Protein AF-A0A150RVW4-F1 (afdb_monomer)

Sequence (135 aa):
MSAQVGFGPTTTHREIGETVVRWFTHTRMAEVCGLFAGPTVPSKLRKVLPKGPQGAASVAASAALQGVARAFLDLQQARHDADYDPSKRFTRQGVLTHVGQAEQAFKDWDVAISDPFRPVFLLLMLTGDGVIKDR

Structure (mmCIF, N/CA/C/O backbone):
data_AF-A0A150RVW4-F1
#
_entry.id   AF-A0A150RVW4-F1
#
loop_
_atom_site.group_PDB
_atom_site.id
_atom_site.type_symbol
_atom_site.label_atom_id
_atom_site.label_alt_id
_atom_site.label_comp_id
_atom_site.label_asym_id
_atom_site.label_entity_id
_atom_site.label_seq_id
_atom_site.pdbx_PDB_ins_code
_atom_site.Cartn_x
_atom_site.Cartn_y
_atom_site.Cartn_z
_atom_site.occupancy
_atom_site.B_iso_or_equiv
_atom_site.auth_seq_id
_atom_site.auth_comp_id
_atom_site.auth_asym_id
_atom_site.auth_atom_id
_atom_site.pdbx_PDB_model_num
ATOM 1 N N . MET A 1 1 ? -20.431 -47.061 -7.709 1.00 38.62 1 MET A N 1
ATOM 2 C CA . MET A 1 1 ? -19.113 -46.545 -7.281 1.00 38.62 1 MET A CA 1
ATOM 3 C C . MET A 1 1 ? -18.929 -45.181 -7.926 1.00 38.62 1 MET A C 1
ATOM 5 O O . MET A 1 1 ? -18.625 -45.131 -9.108 1.00 38.62 1 MET A O 1
ATOM 9 N N . SER A 1 2 ? -19.209 -44.096 -7.202 1.00 37.44 2 SER A N 1
ATOM 10 C CA . SER A 1 2 ? -19.046 -42.725 -7.710 1.00 37.44 2 SER A CA 1
ATOM 11 C C . SER A 1 2 ? -17.820 -42.099 -7.059 1.00 37.44 2 SER A C 1
ATOM 13 O O . SER A 1 2 ? -17.773 -41.977 -5.838 1.00 37.44 2 SER A O 1
ATOM 15 N N . ALA A 1 3 ? -16.827 -41.737 -7.868 1.00 41.91 3 ALA A N 1
ATOM 16 C CA . ALA A 1 3 ? -15.655 -40.997 -7.424 1.00 41.91 3 ALA A CA 1
ATOM 17 C C . ALA A 1 3 ? -16.024 -39.514 -7.270 1.00 41.91 3 ALA A C 1
ATOM 19 O O . ALA A 1 3 ? -16.423 -38.864 -8.236 1.00 41.91 3 ALA A O 1
ATOM 20 N N . GLN A 1 4 ? -15.903 -38.982 -6.054 1.00 43.72 4 GLN A N 1
ATOM 21 C CA . GLN A 1 4 ? -15.912 -37.542 -5.812 1.00 43.72 4 GLN A CA 1
ATOM 22 C C . GLN A 1 4 ? -14.610 -36.952 -6.365 1.00 43.72 4 GLN A C 1
ATOM 24 O O . GLN A 1 4 ? -13.530 -37.188 -5.829 1.00 43.72 4 GLN A O 1
ATOM 29 N N . VAL A 1 5 ? -14.713 -36.187 -7.450 1.00 50.75 5 VAL A N 1
ATOM 30 C CA . VAL A 1 5 ? -13.615 -35.364 -7.963 1.00 50.75 5 VAL A CA 1
ATOM 31 C C . VAL A 1 5 ? -13.518 -34.131 -7.064 1.00 50.75 5 VAL A C 1
ATOM 33 O O . VAL A 1 5 ? -14.307 -33.196 -7.185 1.00 50.75 5 VAL A O 1
ATOM 36 N N . GLY A 1 6 ? -12.595 -34.159 -6.103 1.00 47.34 6 GLY A N 1
ATOM 37 C CA . GLY A 1 6 ? -12.310 -33.028 -5.224 1.00 47.34 6 GLY A CA 1
ATOM 38 C C . GLY A 1 6 ? -11.578 -31.927 -5.985 1.00 47.34 6 GLY A C 1
ATOM 39 O O . GLY A 1 6 ? -10.362 -31.986 -6.142 1.00 47.34 6 GLY A O 1
ATOM 40 N N . PHE A 1 7 ? -12.315 -30.929 -6.472 1.00 51.28 7 PHE A N 1
ATOM 41 C CA . PHE A 1 7 ? -11.742 -29.712 -7.041 1.00 51.28 7 PHE A CA 1
ATOM 42 C C . PHE A 1 7 ? -11.439 -28.736 -5.895 1.00 51.28 7 PHE A C 1
ATOM 44 O O . PHE A 1 7 ? -12.309 -28.008 -5.423 1.00 51.28 7 PHE A O 1
ATOM 51 N N . GLY A 1 8 ? -10.208 -28.781 -5.397 1.00 57.28 8 GLY A N 1
ATOM 52 C CA . GLY A 1 8 ? -9.692 -27.888 -4.365 1.00 57.28 8 GLY A CA 1
ATOM 53 C C . GLY A 1 8 ? -8.185 -28.092 -4.202 1.00 57.28 8 GLY A C 1
ATOM 54 O O . GLY A 1 8 ? -7.695 -29.182 -4.510 1.00 57.28 8 GLY A O 1
ATOM 55 N N . PRO A 1 9 ? -7.425 -27.069 -3.769 1.00 57.19 9 PRO A N 1
ATOM 56 C CA . PRO A 1 9 ? -6.007 -27.247 -3.484 1.00 57.19 9 PRO A CA 1
ATOM 57 C C . PRO A 1 9 ? -5.846 -28.399 -2.489 1.00 57.19 9 PRO A C 1
ATOM 59 O O . PRO A 1 9 ? -6.543 -28.446 -1.474 1.00 57.19 9 PRO A O 1
ATOM 62 N N . THR A 1 10 ? -4.964 -29.353 -2.798 1.00 66.00 10 THR A N 1
ATOM 63 C CA . THR A 1 10 ? -4.708 -30.484 -1.898 1.00 66.00 10 THR A CA 1
ATOM 64 C C . THR A 1 10 ? -4.229 -29.957 -0.545 1.00 66.00 10 THR A C 1
ATOM 66 O O . THR A 1 10 ? -3.676 -28.857 -0.456 1.00 66.00 10 THR A O 1
ATOM 69 N N . THR A 1 11 ? -4.434 -30.726 0.526 1.00 68.88 11 THR A N 1
ATOM 70 C CA . THR A 1 11 ? -4.079 -30.336 1.903 1.00 68.88 11 THR A CA 1
ATOM 71 C C . THR A 1 11 ? -2.665 -29.748 2.000 1.00 68.88 11 THR A C 1
ATOM 73 O O . THR A 1 11 ? -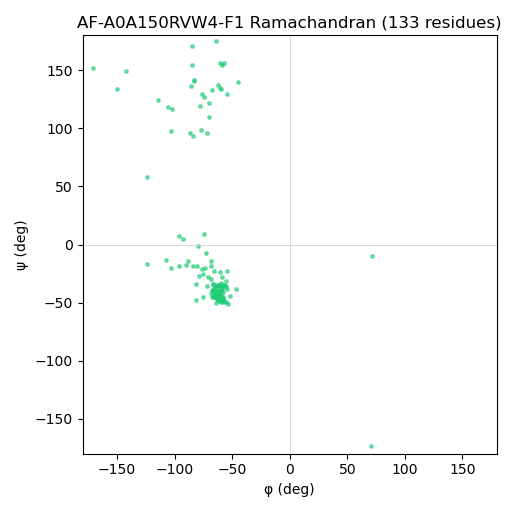2.467 -28.722 2.642 1.00 68.88 11 THR A O 1
ATOM 76 N N . THR A 1 12 ? -1.720 -30.305 1.239 1.00 67.00 12 THR A N 1
ATOM 77 C CA . THR A 1 12 ? -0.333 -29.838 1.119 1.00 67.00 12 THR A CA 1
ATOM 78 C C . THR A 1 12 ? -0.202 -28.411 0.564 1.00 67.00 12 THR A C 1
ATOM 80 O O . THR A 1 12 ? 0.584 -27.625 1.082 1.00 67.00 12 THR A O 1
ATOM 83 N N . HIS A 1 13 ? -0.978 -28.022 -0.456 1.00 66.31 13 HIS A N 1
ATOM 84 C CA . HIS A 1 13 ? -0.960 -26.646 -0.979 1.00 66.31 13 HIS A CA 1
ATOM 85 C C . HIS A 1 13 ? -1.497 -25.641 0.047 1.00 66.31 13 HIS A C 1
ATOM 87 O O . HIS A 1 13 ? -1.005 -24.513 0.119 1.00 66.31 13 HIS A O 1
ATOM 93 N N . ARG A 1 14 ? -2.483 -26.049 0.856 1.00 67.50 14 ARG A N 1
ATOM 94 C CA . ARG A 1 14 ? -3.026 -25.219 1.937 1.00 67.50 14 ARG A CA 1
ATOM 95 C C . ARG A 1 14 ? -1.998 -25.008 3.048 1.00 67.50 14 ARG A C 1
ATOM 97 O O . ARG A 1 14 ? -1.788 -23.875 3.461 1.00 67.50 14 ARG A O 1
ATOM 104 N N . GLU A 1 15 ? -1.314 -26.069 3.467 1.00 69.94 15 GLU A N 1
ATOM 105 C CA . GLU A 1 15 ? -0.264 -26.020 4.496 1.00 69.94 15 GLU A CA 1
ATOM 106 C C . GLU A 1 15 ? 0.939 -25.167 4.066 1.00 69.94 15 GLU A C 1
ATOM 108 O O . GLU A 1 15 ? 1.449 -24.357 4.847 1.00 69.94 15 GLU A O 1
ATOM 113 N N . ILE A 1 16 ? 1.361 -25.288 2.802 1.00 71.25 16 ILE A N 1
ATOM 114 C CA . ILE A 1 16 ? 2.389 -24.415 2.220 1.00 71.25 16 ILE A CA 1
ATOM 115 C C . ILE A 1 16 ? 1.909 -22.961 2.234 1.00 71.25 16 ILE A C 1
ATOM 117 O O . ILE A 1 16 ? 2.653 -22.088 2.674 1.00 71.25 16 ILE A O 1
ATOM 121 N N . GLY A 1 17 ? 0.670 -22.691 1.812 1.00 63.66 17 GLY A N 1
ATOM 122 C CA . GLY A 1 17 ? 0.095 -21.344 1.836 1.00 63.66 17 GLY A CA 1
ATOM 123 C C . GLY A 1 17 ? 0.072 -20.736 3.241 1.00 63.66 17 GLY A C 1
ATOM 124 O O . GLY A 1 17 ? 0.552 -19.623 3.439 1.00 63.66 17 GLY A O 1
ATOM 125 N N . GLU A 1 18 ? -0.404 -21.485 4.235 1.00 72.19 18 GLU A N 1
ATOM 126 C CA . GLU A 1 18 ? -0.448 -21.050 5.638 1.00 72.19 18 GLU A CA 1
ATOM 127 C C . GLU A 1 18 ? 0.950 -20.771 6.212 1.00 72.19 18 GLU A C 1
ATOM 129 O O . GLU A 1 18 ? 1.126 -19.836 6.996 1.00 72.19 18 GLU A O 1
ATOM 134 N N . THR A 1 19 ? 1.958 -21.542 5.796 1.00 71.81 19 THR A N 1
ATOM 135 C CA . THR A 1 19 ? 3.351 -21.360 6.232 1.00 71.81 19 THR A CA 1
ATOM 136 C C . THR A 1 19 ? 4.005 -20.159 5.549 1.00 71.81 19 THR A C 1
ATOM 138 O O . THR A 1 19 ? 4.631 -19.336 6.215 1.00 71.81 19 THR A O 1
ATOM 141 N N . VAL A 1 20 ? 3.823 -20.016 4.234 1.00 72.25 20 VAL A N 1
ATOM 142 C CA . VAL A 1 20 ? 4.392 -18.925 3.431 1.00 72.25 20 VAL A CA 1
ATOM 143 C C . VAL A 1 20 ? 3.793 -17.574 3.821 1.00 72.25 20 VAL A C 1
ATOM 145 O O . VAL A 1 20 ? 4.526 -16.593 3.898 1.00 72.25 20 VAL A O 1
ATOM 148 N N . VAL A 1 21 ? 2.498 -17.502 4.153 1.00 69.81 21 VAL A N 1
ATOM 149 C CA . VAL A 1 21 ? 1.863 -16.256 4.629 1.00 69.81 21 VAL A CA 1
ATOM 150 C C . VAL A 1 21 ? 2.559 -15.709 5.878 1.00 69.81 21 VAL A C 1
ATOM 152 O O . VAL A 1 21 ? 2.715 -14.499 6.004 1.00 69.81 21 VAL A O 1
ATOM 155 N N . ARG A 1 22 ? 3.062 -16.575 6.768 1.00 71.19 22 ARG A N 1
ATOM 156 C CA . ARG A 1 22 ? 3.802 -16.142 7.968 1.00 71.19 22 ARG A CA 1
ATOM 157 C C . ARG A 1 22 ? 5.162 -15.520 7.655 1.00 71.19 22 ARG A C 1
ATOM 159 O O . ARG A 1 22 ? 5.716 -14.837 8.511 1.00 71.19 22 ARG A O 1
ATOM 166 N N . TRP A 1 23 ? 5.713 -15.751 6.464 1.00 75.94 23 TRP A N 1
ATOM 167 C CA . TRP A 1 23 ? 6.962 -15.114 6.034 1.00 75.94 23 TRP A CA 1
ATOM 168 C C . TRP A 1 23 ? 6.752 -13.652 5.628 1.00 75.94 23 TRP A C 1
ATOM 170 O O . TRP A 1 23 ? 7.697 -12.863 5.675 1.00 75.94 23 TRP A O 1
ATOM 180 N N . PHE A 1 24 ? 5.517 -13.270 5.296 1.00 79.94 24 PHE A N 1
ATOM 181 C CA . PHE A 1 24 ? 5.137 -11.888 5.035 1.00 79.94 24 PHE A CA 1
ATOM 182 C C . PHE A 1 24 ? 4.753 -11.201 6.346 1.00 79.94 24 PHE A C 1
ATOM 184 O O . PHE A 1 24 ? 3.622 -11.296 6.819 1.00 79.94 24 PHE A O 1
ATOM 191 N N . THR A 1 25 ? 5.704 -10.490 6.952 1.00 85.25 25 THR A N 1
ATOM 192 C CA . THR A 1 25 ? 5.411 -9.661 8.126 1.00 85.25 25 THR A CA 1
ATOM 193 C C . THR A 1 25 ? 4.925 -8.282 7.689 1.00 85.25 25 THR A C 1
ATOM 195 O O . THR A 1 25 ? 5.505 -7.658 6.799 1.00 85.25 25 THR A O 1
ATOM 198 N N . HIS A 1 26 ? 3.877 -7.765 8.334 1.00 84.50 26 HIS A N 1
ATOM 199 C CA . HIS A 1 26 ? 3.313 -6.456 7.988 1.00 84.50 26 HIS A CA 1
ATOM 200 C C . HIS A 1 26 ? 4.334 -5.314 8.106 1.00 84.50 26 HIS A C 1
ATOM 202 O O . HIS A 1 26 ? 4.329 -4.410 7.276 1.00 84.50 26 HIS A O 1
ATOM 208 N N . THR A 1 27 ? 5.247 -5.381 9.084 1.00 87.19 27 THR A N 1
ATOM 209 C CA . THR A 1 27 ? 6.353 -4.421 9.237 1.00 87.19 27 THR A CA 1
ATOM 210 C C . THR A 1 27 ? 7.246 -4.398 8.000 1.00 87.19 27 THR A C 1
ATOM 212 O O . THR A 1 27 ? 7.474 -3.334 7.434 1.00 87.19 27 THR A O 1
ATOM 215 N N . ARG A 1 28 ? 7.681 -5.571 7.520 1.00 87.56 28 ARG A N 1
ATOM 216 C CA . ARG A 1 28 ? 8.496 -5.677 6.303 1.00 87.56 28 ARG A CA 1
ATOM 217 C C . ARG A 1 28 ? 7.739 -5.172 5.085 1.00 87.56 28 ARG A C 1
ATOM 219 O O . ARG A 1 28 ? 8.294 -4.441 4.272 1.00 87.56 28 ARG A O 1
ATOM 226 N N . MET A 1 29 ? 6.474 -5.561 4.953 1.00 90.50 29 MET A N 1
ATOM 227 C CA . MET A 1 29 ? 5.658 -5.114 3.831 1.00 90.50 29 MET A CA 1
ATOM 228 C C . MET A 1 29 ? 5.507 -3.589 3.818 1.00 90.50 29 MET A C 1
ATOM 230 O O . MET A 1 29 ? 5.618 -2.978 2.759 1.00 90.50 29 MET A O 1
ATOM 234 N N . ALA A 1 30 ? 5.335 -2.962 4.986 1.00 91.69 30 ALA A N 1
ATOM 235 C CA . ALA A 1 30 ? 5.264 -1.511 5.110 1.00 91.69 30 ALA A CA 1
ATOM 236 C C . ALA A 1 30 ? 6.591 -0.839 4.720 1.00 91.69 30 ALA A C 1
ATOM 238 O O . ALA A 1 30 ? 6.585 0.106 3.935 1.00 91.69 30 ALA A O 1
ATOM 239 N N . GLU A 1 31 ? 7.730 -1.353 5.191 1.00 90.75 31 GLU A N 1
ATOM 240 C CA . GLU A 1 31 ? 9.055 -0.850 4.803 1.00 90.75 31 GLU A CA 1
ATOM 241 C C . GLU A 1 31 ? 9.248 -0.882 3.283 1.00 90.75 31 GLU A C 1
ATOM 243 O O . GLU A 1 31 ? 9.609 0.131 2.682 1.00 90.75 31 GLU A O 1
ATOM 248 N N . VAL A 1 32 ? 8.953 -2.023 2.648 1.00 91.88 32 VAL A N 1
ATOM 249 C CA . VAL A 1 32 ? 9.057 -2.176 1.192 1.00 91.88 32 VAL A CA 1
ATOM 250 C C . VAL A 1 32 ? 8.101 -1.220 0.491 1.00 91.88 32 VAL A C 1
ATOM 252 O O . VAL A 1 32 ? 8.542 -0.479 -0.380 1.00 91.88 32 VAL A O 1
ATOM 255 N N . CYS A 1 33 ? 6.828 -1.153 0.888 1.00 94.31 33 CYS A N 1
ATOM 256 C CA . CYS A 1 33 ? 5.881 -0.186 0.330 1.00 94.31 33 CYS 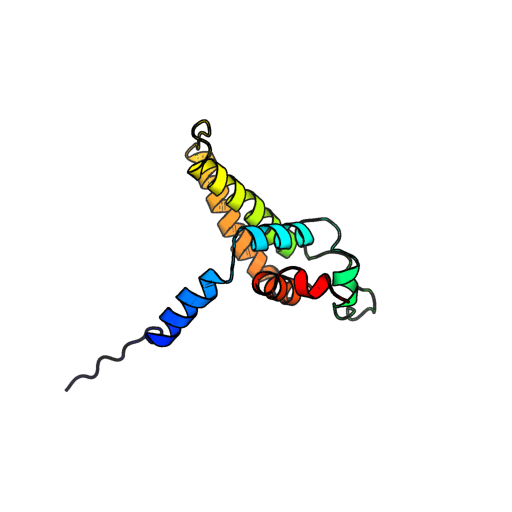A CA 1
ATOM 257 C C . CYS A 1 33 ? 6.395 1.259 0.439 1.00 94.31 33 CYS A C 1
ATOM 259 O O . CYS A 1 33 ? 6.283 2.015 -0.524 1.00 94.31 33 CYS A O 1
ATOM 261 N N . GLY A 1 34 ? 7.054 1.628 1.540 1.00 92.69 34 GLY A N 1
ATOM 262 C CA . GLY A 1 34 ? 7.701 2.933 1.699 1.00 92.69 34 GLY A CA 1
ATOM 263 C C . GLY A 1 34 ? 8.745 3.248 0.619 1.00 92.69 34 GLY A C 1
ATOM 264 O O . GLY A 1 34 ? 8.839 4.390 0.171 1.00 92.69 34 GLY A O 1
ATOM 265 N N . LEU A 1 35 ? 9.481 2.244 0.127 1.00 91.06 35 LEU A N 1
ATOM 266 C CA . LEU A 1 35 ? 10.479 2.417 -0.942 1.00 91.06 35 LEU A CA 1
ATOM 267 C C . LEU A 1 35 ? 9.854 2.688 -2.319 1.00 91.06 35 LEU A C 1
ATOM 269 O O . LEU A 1 35 ? 10.499 3.308 -3.167 1.00 91.06 35 LEU A O 1
ATOM 273 N N . PHE A 1 36 ? 8.632 2.201 -2.554 1.00 93.19 36 PHE A N 1
ATOM 274 C CA . PHE A 1 36 ? 7.955 2.268 -3.855 1.00 93.19 36 PHE A CA 1
ATOM 275 C C . PHE A 1 36 ? 6.800 3.271 -3.893 1.00 93.19 36 PHE A C 1
ATOM 277 O O . PHE A 1 36 ? 6.356 3.611 -4.980 1.00 93.19 36 PHE A O 1
ATOM 284 N N . ALA A 1 37 ? 6.332 3.782 -2.751 1.00 93.88 37 ALA A N 1
ATOM 285 C CA . ALA A 1 37 ? 5.270 4.788 -2.677 1.00 93.88 37 ALA A CA 1
ATOM 286 C C . ALA A 1 37 ? 5.729 6.198 -3.099 1.00 93.88 37 ALA A C 1
ATOM 288 O O . ALA A 1 37 ? 4.896 7.059 -3.401 1.00 93.88 37 ALA A O 1
ATOM 289 N N . GLY A 1 38 ? 7.040 6.456 -3.080 1.00 87.75 38 GLY A N 1
ATOM 290 C CA . GLY A 1 38 ? 7.633 7.765 -3.348 1.00 87.75 38 GLY A CA 1
ATOM 291 C C . GLY A 1 38 ? 7.856 8.084 -4.836 1.00 87.75 38 GLY A C 1
ATOM 292 O O . GLY A 1 38 ? 7.754 7.211 -5.696 1.00 87.75 38 GLY A O 1
ATOM 293 N N . PRO A 1 39 ? 8.226 9.341 -5.153 1.00 86.50 39 PRO A N 1
ATOM 294 C CA . PRO A 1 39 ? 8.472 9.800 -6.524 1.00 86.50 39 PRO A CA 1
ATOM 295 C C . PRO A 1 39 ? 9.777 9.261 -7.126 1.00 86.50 39 PRO A C 1
ATOM 297 O O . PRO A 1 39 ? 10.080 9.509 -8.289 1.00 86.50 39 PRO A O 1
ATOM 300 N N . THR A 1 40 ? 10.613 8.585 -6.340 1.00 88.06 40 THR A N 1
ATOM 301 C CA . THR A 1 40 ? 11.880 8.015 -6.798 1.00 88.06 40 THR A CA 1
ATOM 302 C C . THR A 1 40 ? 12.190 6.775 -5.981 1.00 88.06 40 THR A C 1
ATOM 304 O O . THR A 1 40 ? 12.117 6.801 -4.755 1.00 88.06 40 THR A O 1
ATOM 307 N N . VAL A 1 41 ? 12.580 5.702 -6.663 1.00 85.94 41 VAL A N 1
ATOM 308 C CA . VAL A 1 41 ? 13.017 4.464 -6.017 1.00 85.94 41 VAL A CA 1
ATOM 309 C C . VAL A 1 41 ? 14.503 4.598 -5.635 1.00 85.94 41 VAL A C 1
ATOM 311 O O . VAL A 1 41 ? 15.291 5.175 -6.404 1.00 85.94 41 VAL A O 1
ATOM 314 N N . PRO A 1 42 ? 14.932 4.072 -4.469 1.00 86.19 42 PRO A N 1
ATOM 315 C CA . PRO A 1 42 ? 16.322 4.124 -4.026 1.00 86.19 42 PRO A CA 1
ATOM 316 C C . PRO A 1 42 ? 17.343 3.773 -5.118 1.00 86.19 42 PRO A C 1
ATOM 318 O O . PRO A 1 42 ? 17.164 2.842 -5.904 1.00 86.19 42 PRO A O 1
ATOM 321 N N . SER A 1 43 ? 18.462 4.504 -5.153 1.00 82.19 43 SER A N 1
ATOM 322 C CA . SER A 1 43 ? 19.518 4.338 -6.168 1.00 82.19 43 SER A CA 1
ATOM 323 C C . SER A 1 43 ? 20.060 2.912 -6.256 1.00 82.19 43 SER A C 1
ATOM 325 O O . SER A 1 43 ? 20.342 2.442 -7.355 1.00 82.19 43 SER A O 1
ATOM 327 N N . LYS A 1 44 ? 20.165 2.209 -5.122 1.00 80.75 44 LYS A N 1
ATOM 328 C CA . LYS A 1 44 ? 20.593 0.807 -5.073 1.00 80.75 44 LYS A CA 1
ATOM 329 C C . LYS A 1 44 ? 19.660 -0.100 -5.877 1.00 80.75 44 LYS A C 1
ATOM 331 O O . LYS A 1 44 ? 20.146 -0.880 -6.682 1.00 80.75 44 LYS A O 1
ATOM 336 N N . LEU A 1 45 ? 18.345 0.066 -5.739 1.00 79.75 45 LEU A N 1
ATOM 337 C CA . LEU A 1 45 ? 17.346 -0.711 -6.479 1.00 79.75 45 LEU A CA 1
ATOM 338 C C . LEU A 1 45 ? 17.360 -0.408 -7.975 1.00 79.75 45 LEU A C 1
ATOM 340 O O . LEU A 1 45 ? 17.293 -1.323 -8.790 1.00 79.75 45 LEU A O 1
ATOM 344 N N . ARG A 1 46 ? 17.555 0.864 -8.342 1.00 80.12 46 ARG A N 1
ATOM 345 C CA . ARG A 1 46 ? 17.696 1.275 -9.747 1.00 80.12 46 ARG A CA 1
ATOM 346 C C . ARG A 1 46 ? 18.867 0.591 -10.461 1.00 80.12 46 ARG A C 1
ATOM 348 O O . ARG A 1 46 ? 18.800 0.412 -11.670 1.00 80.12 46 ARG A O 1
ATOM 355 N N . LYS A 1 47 ? 19.921 0.194 -9.734 1.00 79.19 47 LYS A N 1
ATOM 356 C CA . LYS A 1 47 ? 21.078 -0.526 -10.299 1.00 79.19 47 LYS A CA 1
ATOM 357 C C . LYS A 1 47 ? 20.797 -2.000 -10.601 1.00 79.19 47 LYS A C 1
ATOM 359 O O . LYS A 1 47 ? 21.486 -2.565 -11.442 1.00 79.19 47 LYS A O 1
ATOM 364 N N . VAL A 1 48 ? 19.838 -2.617 -9.910 1.00 76.56 48 VAL A N 1
ATOM 365 C CA . VAL A 1 48 ? 19.515 -4.050 -10.063 1.00 76.56 48 VAL A CA 1
ATOM 366 C C . VAL A 1 48 ? 18.479 -4.280 -11.166 1.00 76.56 48 VAL A C 1
ATOM 368 O O . VAL A 1 48 ? 18.282 -5.404 -11.617 1.00 76.56 48 VAL A O 1
ATOM 371 N N . LEU A 1 49 ? 17.812 -3.216 -11.613 1.00 74.19 49 LEU A N 1
ATOM 372 C CA . LEU A 1 49 ? 16.770 -3.308 -12.623 1.00 74.19 49 LEU A CA 1
ATOM 373 C C . LEU A 1 49 ? 17.351 -3.329 -14.035 1.00 74.19 49 LEU A C 1
ATOM 375 O O . LEU A 1 49 ? 18.283 -2.573 -14.333 1.00 74.19 49 LEU A O 1
ATOM 379 N N . PRO A 1 50 ? 16.775 -4.143 -14.934 1.00 63.16 50 PRO A N 1
ATOM 380 C CA . PRO A 1 50 ? 17.123 -4.088 -16.340 1.00 63.16 50 PRO A CA 1
ATOM 381 C C . PRO A 1 50 ? 16.817 -2.690 -16.887 1.00 63.16 50 PRO A C 1
ATOM 383 O O . PRO A 1 50 ? 15.757 -2.111 -16.634 1.00 63.16 50 PRO A O 1
ATOM 386 N N . LYS A 1 51 ? 17.772 -2.128 -17.634 1.00 67.06 51 LYS A N 1
ATOM 387 C CA . LYS A 1 51 ? 17.564 -0.872 -18.360 1.00 67.06 51 LYS A CA 1
ATOM 388 C C . LYS A 1 51 ? 16.451 -1.091 -19.382 1.00 67.06 51 LYS A C 1
ATOM 390 O O . LYS A 1 51 ? 16.423 -2.125 -20.046 1.00 67.06 51 LYS A O 1
ATOM 395 N N . GLY A 1 52 ? 15.538 -0.127 -19.496 1.00 62.69 52 GLY A N 1
ATOM 396 C CA . GLY A 1 52 ? 14.460 -0.207 -20.477 1.00 62.69 52 GLY A CA 1
ATOM 397 C C . GLY A 1 52 ? 14.988 -0.201 -21.922 1.00 62.69 52 GLY A C 1
ATOM 398 O O . GLY A 1 52 ? 16.180 0.027 -22.142 1.00 62.69 52 GLY A O 1
ATOM 399 N N . PRO A 1 53 ? 14.105 -0.362 -22.925 1.00 53.88 53 PRO A N 1
ATOM 400 C CA . PRO A 1 53 ? 14.466 -0.413 -24.351 1.00 53.88 53 PRO A CA 1
ATOM 401 C C . PRO A 1 53 ? 15.289 0.789 -24.843 1.00 53.88 53 PRO A C 1
ATOM 403 O O . PRO A 1 53 ? 16.006 0.700 -25.830 1.00 53.88 53 PRO A O 1
ATOM 406 N N . GLN A 1 54 ? 15.190 1.917 -24.138 1.00 61.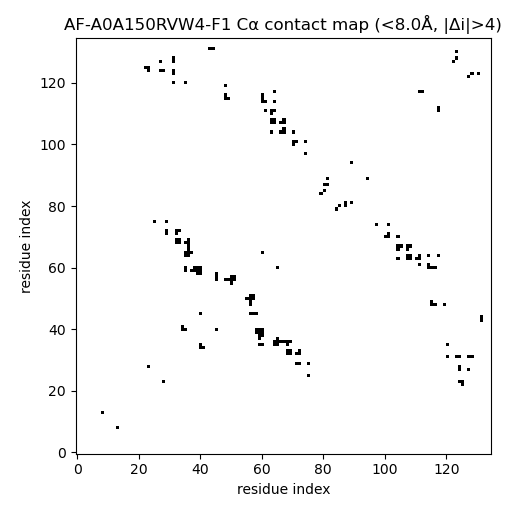12 54 GLN A N 1
ATOM 407 C CA . GLN A 1 54 ? 15.855 3.184 -24.447 1.00 61.12 54 GLN A CA 1
ATOM 408 C C . GLN A 1 54 ? 17.169 3.375 -23.663 1.00 61.12 54 GLN A C 1
ATOM 410 O O . GLN A 1 54 ? 17.730 4.466 -23.646 1.00 61.12 54 GLN A O 1
ATOM 415 N N . GLY A 1 55 ? 17.644 2.359 -22.933 1.00 59.47 55 GLY A N 1
ATOM 416 C CA . GLY A 1 55 ? 18.866 2.427 -22.121 1.00 59.47 55 GLY A CA 1
ATOM 417 C C . GLY A 1 55 ? 18.759 3.282 -20.849 1.00 59.47 55 GLY A C 1
ATOM 418 O O . GLY A 1 55 ? 19.644 3.211 -19.993 1.00 59.47 55 GLY A O 1
ATOM 419 N N . ALA A 1 56 ? 17.677 4.047 -20.681 1.00 60.50 56 ALA A N 1
ATOM 420 C CA . ALA A 1 56 ? 17.377 4.782 -19.460 1.00 60.50 56 ALA A CA 1
ATOM 421 C C . ALA A 1 56 ? 16.847 3.832 -18.374 1.00 60.50 56 ALA A C 1
ATOM 423 O O . ALA A 1 56 ? 15.926 3.041 -18.598 1.00 60.50 56 ALA A O 1
ATOM 424 N N . ALA A 1 57 ? 17.435 3.906 -17.181 1.00 65.69 57 ALA A N 1
ATOM 425 C CA . ALA A 1 57 ? 16.878 3.256 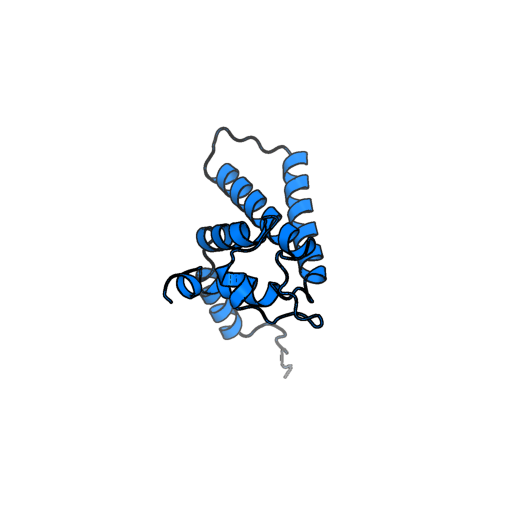-16.003 1.00 65.69 57 ALA A CA 1
ATOM 426 C C . ALA A 1 57 ? 15.663 4.064 -15.537 1.00 65.69 57 ALA A C 1
ATOM 428 O O . ALA A 1 57 ? 15.781 5.275 -15.329 1.00 65.69 57 ALA A O 1
ATOM 429 N N . SER A 1 58 ? 14.509 3.412 -15.364 1.00 73.38 58 SER A N 1
ATOM 430 C CA . SER A 1 58 ? 13.368 4.091 -14.754 1.00 73.38 58 SER A CA 1
ATOM 431 C C . SER A 1 58 ? 13.750 4.544 -13.345 1.00 73.38 58 SER A C 1
ATOM 433 O O . SER A 1 58 ? 14.391 3.813 -12.585 1.00 73.38 58 SER A O 1
ATOM 435 N N . VAL A 1 59 ? 13.404 5.784 -13.012 1.00 82.81 59 VAL A N 1
ATOM 436 C CA . VAL A 1 59 ? 13.737 6.380 -11.714 1.00 82.81 59 VAL A CA 1
ATOM 437 C C . VAL A 1 59 ? 12.654 6.138 -10.667 1.00 82.81 59 VAL A C 1
ATOM 439 O O . VAL A 1 59 ? 12.937 6.241 -9.475 1.00 82.81 59 VAL A O 1
ATOM 442 N N . ALA A 1 60 ? 11.449 5.774 -11.103 1.00 87.00 60 ALA A N 1
ATOM 443 C CA . ALA A 1 60 ? 10.275 5.601 -10.263 1.00 87.00 60 ALA A CA 1
ATOM 444 C C . ALA A 1 60 ? 9.428 4.415 -10.734 1.00 87.00 60 ALA A C 1
ATOM 446 O O . ALA A 1 60 ? 9.359 4.127 -11.931 1.00 87.00 60 ALA A O 1
ATOM 447 N N . ALA A 1 61 ? 8.753 3.768 -9.786 1.00 90.75 61 ALA A N 1
ATOM 448 C CA . ALA A 1 61 ? 7.683 2.827 -10.084 1.00 90.75 61 ALA A CA 1
ATOM 449 C C . ALA A 1 61 ? 6.545 3.519 -10.850 1.00 90.75 61 ALA A C 1
ATOM 451 O O . ALA A 1 61 ? 6.370 4.737 -10.737 1.00 90.75 61 ALA A O 1
ATOM 452 N N . SER A 1 62 ? 5.758 2.756 -11.609 1.00 92.94 62 SER A N 1
ATOM 453 C CA . SER A 1 62 ? 4.547 3.276 -12.249 1.00 92.94 62 SER A CA 1
ATOM 454 C C . SER A 1 62 ? 3.583 3.859 -11.214 1.00 92.94 62 SER A C 1
ATOM 456 O O . SER A 1 62 ? 3.589 3.472 -10.044 1.00 92.94 62 SER A O 1
ATOM 458 N N . ALA A 1 63 ? 2.711 4.770 -11.651 1.00 94.69 63 ALA A N 1
ATOM 459 C CA . ALA A 1 63 ? 1.677 5.330 -10.782 1.00 94.69 63 ALA A CA 1
ATOM 460 C C . ALA A 1 63 ? 0.789 4.236 -10.160 1.00 94.69 63 ALA A C 1
ATOM 462 O O . ALA A 1 63 ? 0.423 4.342 -8.994 1.00 94.69 63 ALA A O 1
ATOM 463 N N . ALA A 1 64 ? 0.517 3.164 -10.909 1.00 95.81 64 ALA A N 1
ATOM 464 C CA . ALA A 1 64 ? -0.242 2.016 -10.435 1.00 95.81 64 ALA A CA 1
ATOM 465 C C . ALA A 1 64 ? 0.482 1.290 -9.285 1.00 95.81 64 ALA A C 1
ATOM 467 O O . ALA A 1 64 ? -0.079 1.116 -8.207 1.00 95.81 64 ALA A O 1
ATOM 468 N N . LEU A 1 65 ? 1.767 0.952 -9.447 1.00 95.62 65 LEU A N 1
ATOM 469 C CA . LEU A 1 65 ? 2.526 0.293 -8.379 1.00 95.62 65 LEU A CA 1
ATOM 470 C C . LEU A 1 65 ? 2.735 1.208 -7.154 1.00 95.62 65 LEU A C 1
ATOM 472 O O . LEU A 1 65 ? 2.697 0.734 -6.019 1.00 95.62 65 LEU A O 1
ATOM 476 N N . GLN A 1 66 ? 2.885 2.522 -7.360 1.00 96.38 66 GLN A N 1
ATOM 477 C CA . GLN A 1 66 ? 2.874 3.503 -6.265 1.00 96.38 66 GLN A CA 1
ATOM 478 C C . GLN A 1 66 ? 1.528 3.510 -5.523 1.00 96.38 66 GLN A C 1
ATOM 480 O O . GLN A 1 66 ? 1.513 3.610 -4.296 1.00 96.38 66 GLN A O 1
ATOM 485 N N . GLY A 1 67 ? 0.412 3.400 -6.251 1.00 96.88 67 GLY A N 1
ATOM 486 C CA . GLY A 1 67 ? -0.942 3.302 -5.700 1.00 96.88 67 GLY A CA 1
ATOM 487 C C . GLY A 1 67 ? -1.101 2.091 -4.786 1.00 96.88 67 GLY A C 1
ATOM 488 O O . GLY A 1 67 ? -1.509 2.245 -3.636 1.00 96.88 67 GLY A O 1
ATOM 489 N N . VAL A 1 68 ? -0.652 0.917 -5.242 1.00 97.69 68 VAL A N 1
ATOM 490 C CA . VAL A 1 68 ? -0.615 -0.317 -4.435 1.00 97.69 68 VAL A CA 1
ATOM 491 C C . VAL A 1 68 ? 0.174 -0.111 -3.142 1.00 97.69 68 VAL A C 1
ATOM 493 O O . VAL A 1 68 ? -0.304 -0.438 -2.055 1.00 97.69 68 VAL A O 1
ATOM 496 N N . ALA A 1 69 ? 1.377 0.459 -3.248 1.00 96.94 69 ALA A N 1
ATOM 497 C CA . ALA A 1 69 ? 2.250 0.672 -2.101 1.00 96.94 69 ALA A CA 1
ATOM 498 C C . ALA A 1 69 ? 1.641 1.639 -1.069 1.00 96.94 69 ALA A C 1
ATOM 500 O O . ALA A 1 69 ? 1.669 1.358 0.130 1.00 96.94 69 ALA A O 1
ATOM 501 N N . ARG A 1 70 ? 1.051 2.753 -1.521 1.00 97.81 70 ARG A N 1
ATOM 502 C CA . ARG A 1 70 ? 0.375 3.724 -0.641 1.00 97.81 70 ARG A CA 1
ATOM 503 C C . ARG A 1 70 ? -0.857 3.126 0.023 1.00 97.81 70 ARG A C 1
ATOM 505 O O . ARG A 1 70 ? -0.999 3.245 1.233 1.00 97.81 70 ARG A O 1
ATOM 512 N N . ALA A 1 71 ? -1.691 2.422 -0.741 1.00 98.00 71 ALA A N 1
ATOM 513 C CA . ALA A 1 71 ? -2.879 1.773 -0.201 1.00 98.00 71 ALA A CA 1
ATOM 514 C C . ALA A 1 71 ? -2.520 0.777 0.908 1.00 98.00 71 ALA A C 1
ATOM 516 O O . ALA A 1 71 ? -3.177 0.758 1.944 1.00 98.00 71 ALA A O 1
ATOM 517 N N . PHE A 1 72 ? -1.445 -0.004 0.745 1.00 96.75 72 PHE A N 1
ATOM 518 C CA . PHE A 1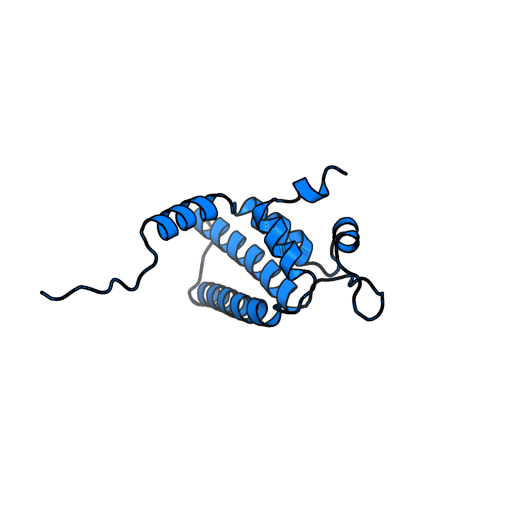 72 ? -0.983 -0.890 1.812 1.00 96.75 72 PHE A CA 1
ATOM 519 C C . PHE A 1 72 ? -0.604 -0.120 3.085 1.00 96.75 72 PHE A C 1
ATOM 521 O O . PHE A 1 72 ? -1.034 -0.508 4.167 1.00 96.75 72 PHE A O 1
ATOM 528 N N . LEU A 1 73 ? 0.182 0.958 2.971 1.00 97.25 73 LEU A N 1
ATOM 529 C CA . LEU A 1 73 ? 0.601 1.767 4.123 1.00 97.25 73 LEU A CA 1
ATOM 530 C C . LEU A 1 73 ? -0.602 2.350 4.869 1.00 97.25 73 LEU A C 1
ATOM 532 O O . LEU A 1 73 ? -0.711 2.183 6.084 1.00 97.25 73 LEU A O 1
ATOM 536 N N . ASP A 1 74 ? -1.522 2.970 4.132 1.00 97.38 74 ASP A N 1
ATOM 537 C CA . ASP A 1 74 ? -2.708 3.610 4.698 1.00 97.38 74 ASP A CA 1
ATOM 538 C C . ASP A 1 74 ? -3.617 2.585 5.390 1.00 97.38 74 ASP A C 1
ATOM 540 O O . ASP A 1 74 ? -4.058 2.799 6.520 1.00 97.38 74 ASP A O 1
ATOM 544 N N . LEU A 1 75 ? -3.871 1.441 4.746 1.00 97.44 75 LEU A N 1
ATOM 545 C CA . LEU A 1 75 ? -4.746 0.396 5.285 1.00 97.44 75 LEU A CA 1
ATOM 546 C C . LEU A 1 75 ? -4.106 -0.352 6.457 1.00 97.44 75 LEU A C 1
ATOM 548 O O . LEU A 1 75 ? -4.802 -0.712 7.407 1.00 97.44 75 LEU A O 1
ATOM 552 N N . GLN A 1 76 ? -2.789 -0.562 6.425 1.00 95.62 76 GLN A N 1
ATOM 553 C CA . GLN A 1 76 ? -2.063 -1.161 7.540 1.00 95.62 76 GLN A CA 1
ATOM 554 C C . GLN A 1 76 ? -2.074 -0.235 8.762 1.00 95.62 76 GLN A C 1
ATOM 556 O O . GLN A 1 76 ? -2.266 -0.720 9.879 1.00 95.62 76 GLN A O 1
ATOM 561 N N . GLN A 1 77 ? -1.922 1.079 8.566 1.00 95.69 77 GLN A N 1
ATOM 562 C CA . GLN A 1 77 ? -2.050 2.053 9.648 1.00 95.69 77 GLN A CA 1
ATOM 563 C C . GLN A 1 77 ? -3.490 2.125 10.167 1.00 95.69 77 GLN A C 1
ATOM 565 O O . GLN A 1 77 ? -3.700 2.088 11.374 1.00 95.69 77 GLN A O 1
ATOM 570 N N . ALA A 1 78 ? -4.491 2.152 9.281 1.00 95.88 78 ALA A N 1
ATOM 571 C CA . ALA A 1 78 ? -5.898 2.146 9.681 1.00 95.88 78 ALA A CA 1
ATOM 572 C C . ALA A 1 78 ? -6.252 0.901 10.509 1.00 95.88 78 ALA A C 1
ATOM 574 O O . ALA A 1 78 ? -6.966 1.005 11.504 1.00 95.88 78 ALA A O 1
ATOM 575 N N . ARG A 1 79 ? -5.711 -0.268 10.141 1.00 95.00 79 ARG A N 1
ATOM 576 C CA . ARG A 1 79 ? -5.830 -1.487 10.946 1.00 95.00 79 ARG A CA 1
ATOM 577 C C . ARG A 1 79 ? -5.147 -1.335 12.306 1.00 95.00 79 ARG A C 1
ATOM 579 O O . ARG A 1 79 ? -5.740 -1.698 13.312 1.00 95.00 79 ARG A O 1
ATOM 586 N N . HIS A 1 80 ? -3.920 -0.817 12.340 1.00 94.88 80 HIS A N 1
ATOM 587 C CA . HIS A 1 80 ? -3.200 -0.607 13.595 1.00 94.88 80 HIS A CA 1
ATOM 588 C C . HIS A 1 80 ? -3.980 0.309 14.548 1.00 94.88 80 HIS A C 1
ATOM 590 O O . HIS A 1 80 ? -4.167 -0.041 15.708 1.00 94.88 80 HIS A O 1
ATOM 596 N N . ASP A 1 81 ? -4.501 1.428 14.047 1.00 96.25 81 ASP A N 1
ATOM 597 C CA . ASP A 1 81 ? -5.329 2.341 14.835 1.00 96.25 81 ASP A CA 1
ATOM 598 C C . ASP A 1 81 ? -6.610 1.649 15.332 1.00 96.25 81 ASP A C 1
ATOM 600 O O . ASP A 1 81 ? -7.016 1.852 16.471 1.00 96.25 81 ASP A O 1
ATOM 604 N N . ALA A 1 82 ? -7.246 0.811 14.506 1.00 95.19 82 ALA A N 1
ATOM 605 C CA . ALA A 1 82 ? -8.440 0.065 14.908 1.00 95.19 82 ALA A CA 1
ATOM 606 C C . ALA A 1 82 ? -8.168 -0.948 16.030 1.00 95.19 82 ALA A C 1
ATOM 608 O O . ALA A 1 82 ? -9.008 -1.118 16.912 1.00 95.19 82 ALA A O 1
ATOM 609 N N . ASP A 1 83 ? -7.007 -1.602 15.992 1.00 95.38 83 ASP A N 1
ATOM 610 C CA . ASP A 1 83 ? -6.629 -2.634 16.956 1.00 95.38 83 ASP A CA 1
ATOM 611 C C . ASP A 1 83 ? -6.082 -2.032 18.268 1.00 95.38 83 ASP A C 1
ATOM 613 O O . ASP A 1 83 ? -6.286 -2.607 19.339 1.00 95.38 83 ASP A O 1
ATOM 617 N N . TYR A 1 84 ? -5.386 -0.889 18.203 1.00 95.56 84 TYR A N 1
ATOM 618 C CA . TYR A 1 84 ? -4.570 -0.383 19.316 1.00 95.56 84 TYR A CA 1
ATOM 619 C C . TYR A 1 84 ? -4.903 1.029 19.806 1.00 95.56 84 TYR A C 1
ATOM 621 O O . TYR A 1 84 ? -4.496 1.369 20.918 1.00 95.56 84 TYR A O 1
ATOM 629 N N . ASP A 1 85 ? -5.629 1.852 19.044 1.00 95.25 85 ASP A N 1
ATOM 630 C CA . ASP A 1 85 ? -6.018 3.197 19.477 1.00 95.25 85 ASP A CA 1
ATOM 631 C C . ASP A 1 85 ? -7.496 3.228 19.921 1.00 95.25 85 ASP A C 1
ATOM 633 O O . ASP A 1 85 ? -8.400 3.395 19.096 1.00 95.25 85 ASP A O 1
ATOM 637 N N . PRO A 1 86 ? -7.785 3.140 21.236 1.00 93.00 86 PRO A N 1
ATOM 638 C CA . PRO A 1 86 ? -9.157 3.161 21.743 1.00 93.00 86 PRO A CA 1
ATOM 639 C C . PRO A 1 86 ? -9.849 4.521 21.559 1.00 93.00 86 PRO A C 1
ATOM 641 O O . PRO A 1 86 ? -11.068 4.622 21.721 1.00 93.00 86 PRO A O 1
ATOM 644 N N . SER A 1 87 ? -9.093 5.581 21.250 1.00 95.50 87 SER A N 1
ATOM 645 C CA . SER A 1 87 ? -9.641 6.907 20.961 1.00 95.50 87 SER A CA 1
ATOM 646 C C . SER A 1 87 ? -10.089 7.048 19.504 1.00 95.50 87 SER A C 1
ATOM 648 O O . SER A 1 87 ? -10.911 7.920 19.192 1.00 95.50 87 SER A O 1
ATOM 650 N N . LYS A 1 88 ? -9.616 6.165 18.614 1.00 95.62 88 LYS A N 1
ATOM 651 C CA . LYS A 1 88 ? -9.947 6.209 17.195 1.00 95.62 88 LYS A CA 1
ATOM 652 C C . LYS A 1 88 ? -11.418 5.878 16.967 1.00 95.62 88 LYS A C 1
ATOM 654 O O . LYS A 1 88 ? -11.970 4.904 17.478 1.00 95.62 88 LYS A O 1
ATOM 659 N N . ARG A 1 89 ? -12.080 6.691 16.142 1.00 95.50 89 ARG A N 1
ATOM 660 C CA . ARG A 1 89 ? -13.467 6.468 15.716 1.00 95.50 89 ARG A CA 1
ATOM 661 C C . ARG A 1 89 ? -13.514 6.191 14.223 1.00 95.50 89 ARG A C 1
ATOM 663 O O . ARG A 1 89 ? -13.084 7.015 13.421 1.00 95.50 89 ARG A O 1
ATOM 670 N N . PHE A 1 90 ? -14.105 5.058 13.860 1.00 95.25 90 PHE A N 1
ATOM 671 C CA . PHE A 1 90 ? -14.355 4.681 12.475 1.00 95.25 90 PHE A CA 1
ATOM 672 C C . PHE A 1 90 ? -15.825 4.916 12.144 1.00 95.25 90 PHE A C 1
ATOM 674 O O . PHE A 1 90 ? -16.719 4.306 12.728 1.00 95.25 90 PHE A O 1
ATOM 681 N N . THR A 1 91 ? -16.087 5.825 11.207 1.00 97.25 91 THR A N 1
ATOM 682 C CA . THR A 1 91 ? -17.434 6.016 10.664 1.00 97.25 91 THR A CA 1
ATOM 683 C C . THR A 1 91 ? -17.674 5.019 9.538 1.00 97.25 91 THR A C 1
ATOM 685 O O . THR A 1 91 ? -16.737 4.608 8.853 1.00 97.25 91 THR A O 1
ATOM 688 N N . ARG A 1 92 ? -18.940 4.673 9.278 1.00 97.62 92 ARG A N 1
ATOM 689 C CA . ARG A 1 92 ? -19.300 3.805 8.145 1.00 97.62 92 ARG A CA 1
ATOM 690 C C . ARG A 1 92 ? -18.710 4.316 6.829 1.00 97.62 92 ARG A C 1
ATOM 692 O O . ARG A 1 92 ? -18.164 3.533 6.063 1.00 97.62 92 ARG A O 1
ATOM 699 N N . GLN A 1 93 ? -18.799 5.624 6.585 1.00 97.94 93 GLN A N 1
ATOM 700 C CA . GLN A 1 93 ? -18.255 6.230 5.373 1.00 97.94 93 GLN A CA 1
ATOM 701 C C . GLN A 1 93 ? -16.726 6.110 5.309 1.00 97.94 93 GLN A C 1
ATOM 703 O O . GLN A 1 93 ? -16.204 5.770 4.255 1.00 97.94 93 GLN A O 1
ATOM 708 N N . GLY A 1 94 ? -16.016 6.335 6.421 1.00 96.94 94 GLY A N 1
ATOM 709 C CA . GLY A 1 94 ? -14.558 6.185 6.472 1.00 96.94 94 GLY A CA 1
ATOM 710 C C . GLY A 1 94 ? -14.105 4.751 6.195 1.00 96.94 94 GLY A C 1
ATOM 711 O O . GLY A 1 94 ? -13.196 4.532 5.401 1.00 96.94 94 GLY A O 1
ATOM 712 N N . VAL A 1 95 ? -14.800 3.763 6.766 1.00 97.31 95 VAL A N 1
ATOM 713 C CA . VAL A 1 95 ? -14.517 2.344 6.493 1.00 97.31 95 VAL A CA 1
ATOM 714 C C . VAL A 1 95 ? -14.783 1.997 5.028 1.00 97.31 95 VAL A C 1
ATOM 716 O O . VAL A 1 95 ? -13.971 1.317 4.411 1.00 97.31 95 VAL A O 1
ATOM 719 N N . LEU A 1 96 ? -15.874 2.494 4.437 1.00 98.31 96 LEU A N 1
ATOM 720 C CA . LEU A 1 96 ? -16.147 2.290 3.009 1.00 98.31 96 LEU A CA 1
ATOM 721 C C . LEU A 1 96 ? -15.069 2.915 2.116 1.00 98.31 96 LEU A C 1
ATOM 723 O O . LEU A 1 96 ? -14.725 2.328 1.093 1.00 98.31 96 LEU A O 1
ATOM 727 N N . THR A 1 97 ? -14.490 4.051 2.512 1.00 97.88 97 THR A N 1
ATOM 728 C CA . THR A 1 97 ? -13.325 4.620 1.821 1.00 97.88 97 THR A CA 1
ATOM 729 C C . THR A 1 97 ? -12.131 3.665 1.870 1.00 97.88 97 THR A C 1
ATOM 731 O O . THR A 1 97 ? -11.517 3.433 0.833 1.00 97.88 97 THR A O 1
ATOM 734 N N . HIS A 1 98 ? -11.831 3.050 3.020 1.00 97.94 98 HIS A N 1
ATOM 735 C CA . HIS A 1 98 ? -10.761 2.047 3.127 1.00 97.94 98 HIS A CA 1
ATOM 736 C C . HIS A 1 98 ? -11.017 0.808 2.259 1.00 97.94 98 HIS A C 1
ATOM 738 O O . HIS A 1 98 ? -10.110 0.324 1.585 1.00 97.94 98 HIS A O 1
ATOM 744 N N . VAL A 1 99 ? -12.260 0.320 2.211 1.00 97.94 99 VAL A N 1
ATOM 745 C CA . VAL A 1 99 ? -12.634 -0.788 1.315 1.00 97.94 99 VAL A CA 1
ATOM 746 C C . VAL A 1 99 ? -12.408 -0.398 -0.148 1.00 97.94 99 VAL A C 1
ATOM 748 O O . VAL A 1 99 ? -11.755 -1.135 -0.881 1.00 97.94 99 VAL A O 1
ATOM 751 N N . GLY A 1 100 ? -12.855 0.794 -0.555 1.00 98.38 100 GLY A N 1
ATOM 752 C CA . GLY A 1 100 ? -12.629 1.300 -1.911 1.00 98.38 100 GLY A CA 1
ATOM 753 C C . GLY A 1 100 ? -11.144 1.469 -2.256 1.00 98.38 100 GLY A C 1
ATOM 754 O O . GLY A 1 100 ? -10.736 1.163 -3.374 1.00 98.38 100 GLY A O 1
ATOM 755 N N . GLN A 1 101 ? -10.315 1.896 -1.298 1.00 98.12 101 GLN A N 1
ATOM 756 C CA . GLN A 1 101 ? -8.857 1.952 -1.462 1.00 98.12 101 GLN A CA 1
ATOM 757 C C . GLN A 1 101 ? -8.260 0.560 -1.708 1.00 98.12 101 GLN A C 1
ATOM 759 O O . GLN A 1 101 ? -7.428 0.408 -2.601 1.00 98.12 101 GLN A O 1
ATOM 764 N N . ALA A 1 102 ? -8.699 -0.458 -0.961 1.00 98.12 102 ALA A N 1
ATOM 765 C CA . ALA A 1 102 ? -8.241 -1.832 -1.155 1.00 98.12 102 ALA A CA 1
ATOM 766 C C . ALA A 1 102 ? -8.639 -2.371 -2.539 1.00 98.12 102 ALA A C 1
ATOM 768 O O . ALA A 1 102 ? -7.807 -2.926 -3.254 1.00 98.12 102 ALA A O 1
ATOM 769 N N . GLU A 1 103 ? -9.891 -2.159 -2.951 1.00 98.38 103 GLU A N 1
ATOM 770 C CA . GLU A 1 103 ? -10.377 -2.550 -4.279 1.00 98.38 103 GLU A CA 1
ATOM 771 C C . GLU A 1 103 ? -9.595 -1.869 -5.405 1.00 98.38 103 GLU A C 1
ATOM 773 O O . GLU A 1 103 ? -9.251 -2.510 -6.400 1.00 98.38 103 GLU A O 1
ATOM 778 N N . GLN A 1 104 ? -9.295 -0.576 -5.257 1.00 98.12 104 GLN A N 1
ATOM 779 C CA . GLN A 1 104 ? -8.499 0.147 -6.240 1.00 98.12 104 GLN A CA 1
ATOM 780 C C . GLN A 1 104 ? -7.061 -0.373 -6.290 1.00 98.12 104 GLN A C 1
ATOM 782 O O . GLN A 1 104 ? -6.535 -0.556 -7.382 1.00 98.12 104 GLN A O 1
ATOM 787 N N . ALA A 1 105 ? -6.455 -0.698 -5.147 1.00 98.00 105 ALA A N 1
ATOM 788 C CA . ALA A 1 105 ? -5.119 -1.285 -5.107 1.00 98.00 105 ALA A CA 1
ATOM 789 C C . ALA A 1 105 ? -5.050 -2.621 -5.863 1.00 98.00 105 ALA A C 1
ATOM 791 O O . ALA A 1 105 ? -4.086 -2.868 -6.582 1.00 98.00 105 ALA A O 1
ATOM 792 N N . PHE A 1 106 ? -6.080 -3.470 -5.772 1.00 97.69 106 PHE A N 1
ATOM 793 C CA . PHE A 1 106 ? -6.133 -4.695 -6.577 1.00 97.69 106 PHE A CA 1
ATOM 794 C C . PHE A 1 1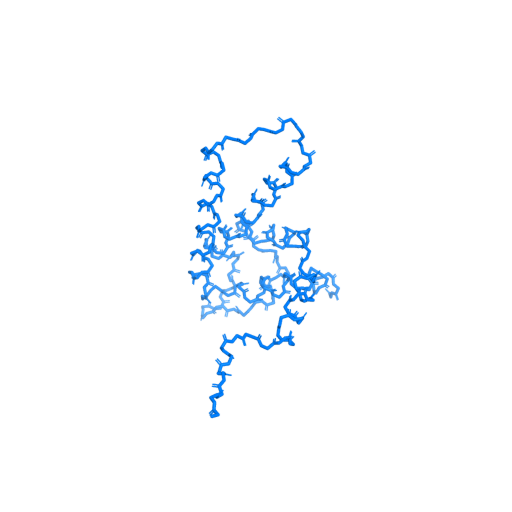06 ? -6.200 -4.404 -8.084 1.00 97.69 106 PHE A C 1
ATOM 796 O O . PHE A 1 106 ? -5.499 -5.048 -8.858 1.00 97.69 106 PHE A O 1
ATOM 803 N N . LYS A 1 107 ? -6.967 -3.393 -8.508 1.00 97.94 107 LYS A N 1
ATOM 804 C CA . LYS A 1 107 ? -7.015 -2.974 -9.922 1.00 97.94 107 LYS A CA 1
ATOM 805 C C . LYS A 1 107 ? -5.677 -2.401 -10.392 1.00 97.94 107 LYS A C 1
ATOM 807 O O . LYS A 1 107 ? -5.204 -2.735 -11.475 1.00 97.94 107 LYS A O 1
ATOM 812 N N . ASP A 1 108 ? -5.049 -1.566 -9.572 1.00 96.88 108 ASP A N 1
ATOM 813 C CA . ASP A 1 108 ? -3.741 -0.982 -9.863 1.00 96.88 108 ASP A CA 1
ATOM 814 C C . ASP A 1 108 ? -2.662 -2.070 -9.969 1.00 96.88 108 ASP A C 1
ATOM 816 O O . ASP A 1 108 ? -1.775 -1.998 -10.820 1.00 96.88 108 ASP A O 1
ATOM 820 N N . TRP A 1 109 ? -2.756 -3.124 -9.155 1.00 97.19 109 TRP A N 1
ATOM 821 C CA . TRP A 1 109 ? -1.858 -4.272 -9.235 1.00 97.19 109 TRP A CA 1
ATOM 822 C C . TRP A 1 109 ? -1.918 -4.986 -10.593 1.00 97.19 109 TRP A C 1
ATOM 824 O O . TRP A 1 109 ? -0.874 -5.345 -11.154 1.00 97.19 109 TRP A O 1
ATOM 834 N N . ASP A 1 110 ? -3.120 -5.149 -11.143 1.00 96.19 110 ASP A N 1
ATOM 835 C CA . ASP A 1 110 ? -3.316 -5.735 -12.470 1.00 96.19 110 ASP A CA 1
ATOM 836 C C . ASP A 1 110 ? -2.739 -4.832 -13.569 1.00 96.19 110 ASP A C 1
ATOM 838 O O . ASP A 1 110 ? -2.054 -5.312 -14.474 1.00 96.19 110 ASP A O 1
ATOM 842 N N . VAL A 1 111 ? -2.915 -3.513 -13.448 1.00 95.69 111 VAL A N 1
ATOM 843 C CA . VAL A 1 111 ? -2.316 -2.525 -14.364 1.00 95.69 111 VAL A CA 1
ATOM 844 C C . VAL A 1 111 ? -0.784 -2.540 -14.292 1.00 95.69 111 VAL A C 1
ATOM 846 O O . VAL A 1 111 ? -0.109 -2.389 -15.311 1.00 95.69 111 VAL A O 1
ATOM 849 N N . ALA A 1 112 ? -0.207 -2.778 -13.114 1.00 92.94 112 ALA A N 1
ATOM 850 C CA . ALA A 1 112 ? 1.238 -2.806 -12.896 1.00 92.94 112 ALA A CA 1
ATOM 851 C C . ALA A 1 112 ? 1.938 -4.070 -13.445 1.00 92.94 112 ALA A C 1
ATOM 853 O O . ALA A 1 112 ? 3.116 -4.290 -13.160 1.00 92.94 112 ALA A O 1
ATOM 854 N N . ILE A 1 113 ? 1.262 -4.930 -14.219 1.00 90.94 113 ILE A N 1
ATOM 855 C CA . ILE A 1 113 ? 1.836 -6.190 -14.725 1.00 90.94 113 ILE A CA 1
ATOM 856 C C . ILE A 1 113 ? 3.085 -6.014 -15.588 1.00 90.94 113 ILE A C 1
ATOM 858 O O . ILE A 1 113 ? 3.994 -6.838 -15.515 1.00 90.94 113 ILE A O 1
ATOM 862 N N . SER A 1 114 ? 3.163 -4.923 -16.349 1.00 86.62 114 SER A N 1
ATOM 863 C CA . SER A 1 114 ? 4.328 -4.581 -17.166 1.00 86.62 114 SER A CA 1
ATOM 864 C C . SER A 1 114 ? 5.327 -3.666 -16.452 1.00 86.62 114 SER A C 1
ATOM 866 O O . SER A 1 114 ? 6.278 -3.202 -17.080 1.00 86.62 114 SER A O 1
ATOM 868 N N . ASP A 1 115 ? 5.112 -3.349 -15.171 1.00 88.81 115 ASP A N 1
ATOM 869 C CA . ASP A 1 115 ? 6.015 -2.478 -14.425 1.00 88.81 115 ASP A CA 1
ATOM 870 C C . ASP A 1 115 ? 7.354 -3.201 -14.171 1.00 88.81 115 ASP A C 1
ATOM 872 O O . ASP A 1 115 ? 7.368 -4.254 -13.523 1.00 88.81 115 ASP A O 1
ATOM 876 N N . PRO A 1 116 ? 8.501 -2.653 -14.624 1.00 87.19 116 PRO A N 1
ATOM 877 C CA . PRO A 1 116 ? 9.807 -3.274 -14.403 1.00 87.19 116 PRO A CA 1
ATOM 878 C C . PRO A 1 116 ? 10.164 -3.422 -12.916 1.00 87.19 116 PRO A C 1
ATOM 880 O O . PRO A 1 116 ? 10.962 -4.287 -12.562 1.00 87.19 116 PRO A O 1
ATOM 883 N N . PHE A 1 117 ? 9.577 -2.610 -12.035 1.00 88.81 117 PHE A N 1
ATOM 884 C CA . PHE A 1 117 ? 9.774 -2.684 -10.591 1.00 88.81 117 PHE A CA 1
ATOM 885 C C . PHE A 1 117 ? 8.941 -3.777 -9.917 1.00 88.81 117 PHE A C 1
ATOM 887 O O . PHE A 1 117 ? 9.284 -4.177 -8.805 1.00 88.81 117 PHE A O 1
ATOM 894 N N . ARG A 1 118 ? 7.883 -4.298 -10.556 1.00 91.50 118 ARG A N 1
ATOM 895 C CA . ARG A 1 118 ? 6.963 -5.272 -9.942 1.00 91.50 118 ARG A CA 1
ATOM 896 C C . ARG A 1 118 ? 7.657 -6.560 -9.459 1.00 91.50 118 ARG A C 1
ATOM 898 O O . ARG A 1 118 ? 7.384 -6.970 -8.330 1.00 91.50 118 ARG A O 1
ATOM 905 N N . PRO A 1 119 ? 8.568 -7.204 -10.219 1.00 89.69 119 PRO A N 1
ATOM 906 C CA . PRO A 1 119 ? 9.265 -8.399 -9.735 1.00 89.69 119 PRO A CA 1
ATOM 907 C C . PRO A 1 119 ? 10.150 -8.114 -8.518 1.00 89.69 119 PRO A C 1
ATOM 909 O O . PRO A 1 119 ? 10.181 -8.899 -7.574 1.00 89.69 119 PRO A O 1
ATOM 912 N N . VAL A 1 120 ? 10.838 -6.968 -8.518 1.00 89.00 120 VAL A N 1
ATOM 913 C CA . VAL A 1 120 ? 11.693 -6.545 -7.400 1.00 89.00 120 VAL A CA 1
ATOM 914 C C . VAL A 1 120 ? 10.848 -6.211 -6.175 1.00 89.00 120 VAL A C 1
ATOM 916 O O . VAL A 1 120 ? 11.194 -6.624 -5.075 1.00 89.00 120 VAL A O 1
ATOM 919 N N . PHE A 1 121 ? 9.715 -5.535 -6.359 1.00 91.12 121 PHE A N 1
ATOM 920 C CA . PHE A 1 121 ? 8.745 -5.275 -5.299 1.00 91.12 121 PHE A 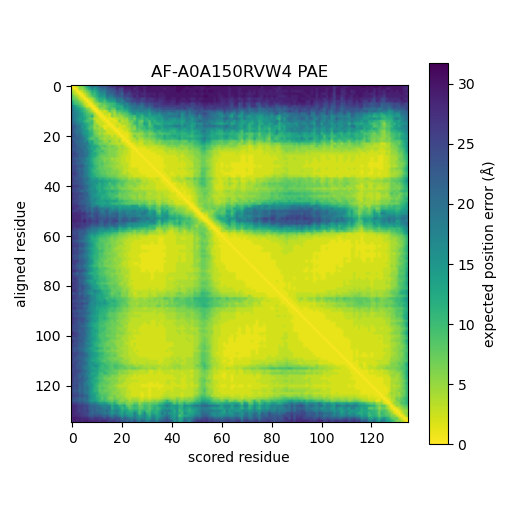CA 1
ATOM 921 C C . PHE A 1 121 ? 8.318 -6.577 -4.602 1.00 91.12 121 PHE A C 1
ATOM 923 O O . PHE A 1 121 ? 8.454 -6.685 -3.386 1.00 91.12 121 PHE A O 1
ATOM 930 N N . LEU A 1 122 ? 7.905 -7.602 -5.359 1.00 90.81 122 LEU A N 1
ATOM 931 C CA . LEU A 1 122 ? 7.520 -8.908 -4.801 1.00 90.81 122 LEU A CA 1
ATOM 932 C C . LEU A 1 122 ? 8.676 -9.636 -4.114 1.00 90.81 122 LEU A C 1
ATOM 934 O O . LEU A 1 122 ? 8.490 -10.214 -3.044 1.00 90.81 122 LEU A O 1
ATOM 938 N N . LEU A 1 123 ? 9.867 -9.610 -4.716 1.00 88.50 123 LEU A N 1
ATOM 939 C CA . LEU A 1 123 ? 11.047 -10.238 -4.130 1.00 88.50 123 LEU A CA 1
ATOM 940 C C . LEU A 1 123 ? 11.360 -9.630 -2.758 1.00 88.50 123 LEU A C 1
ATOM 942 O O . LEU A 1 123 ? 11.558 -10.360 -1.791 1.00 88.50 123 LEU A O 1
ATOM 946 N N . LEU A 1 124 ? 11.337 -8.300 -2.657 1.00 88.31 124 LEU A N 1
ATOM 947 C CA . LEU A 1 124 ? 11.621 -7.597 -1.409 1.00 88.31 124 LEU A CA 1
ATOM 948 C C . LEU A 1 124 ? 10.541 -7.812 -0.349 1.00 88.31 124 LEU A C 1
ATOM 950 O O . LEU A 1 124 ? 10.878 -7.849 0.832 1.00 88.31 124 LEU A O 1
ATOM 954 N N . MET A 1 125 ? 9.278 -8.024 -0.736 1.00 88.81 125 MET A N 1
ATOM 955 C CA . MET A 1 125 ? 8.232 -8.426 0.216 1.00 88.81 125 MET A CA 1
ATOM 956 C C . MET A 1 125 ? 8.591 -9.731 0.937 1.00 88.81 125 MET A C 1
ATOM 958 O O . MET A 1 125 ? 8.334 -9.870 2.131 1.00 88.81 125 MET A O 1
ATOM 962 N N . LEU A 1 126 ? 9.232 -10.663 0.227 1.00 83.19 126 LEU A N 1
ATOM 963 C CA . LEU A 1 126 ? 9.650 -11.952 0.768 1.00 83.19 126 LEU A CA 1
ATOM 964 C C . LEU A 1 126 ? 10.963 -11.850 1.558 1.00 83.19 126 LEU A C 1
ATOM 966 O O . LEU A 1 126 ? 11.068 -12.365 2.670 1.00 83.19 126 LEU A O 1
ATOM 970 N N . THR A 1 127 ? 11.975 -11.185 0.997 1.00 78.31 127 THR A N 1
ATOM 971 C CA . THR A 1 127 ? 13.351 -1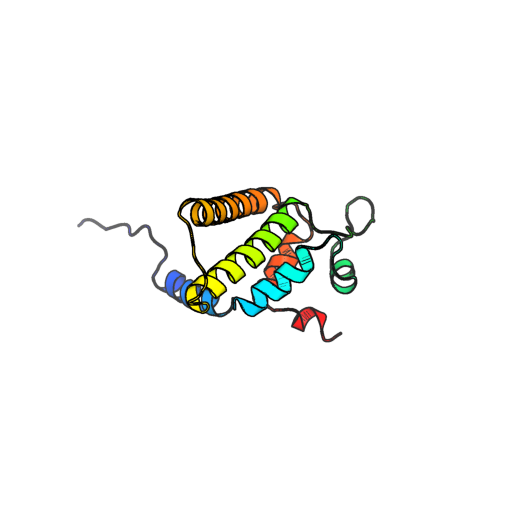1.220 1.520 1.00 78.31 127 THR A CA 1
ATOM 972 C C . THR A 1 127 ? 13.705 -10.047 2.433 1.00 78.31 127 THR A C 1
ATOM 974 O O . THR A 1 127 ? 14.680 -10.122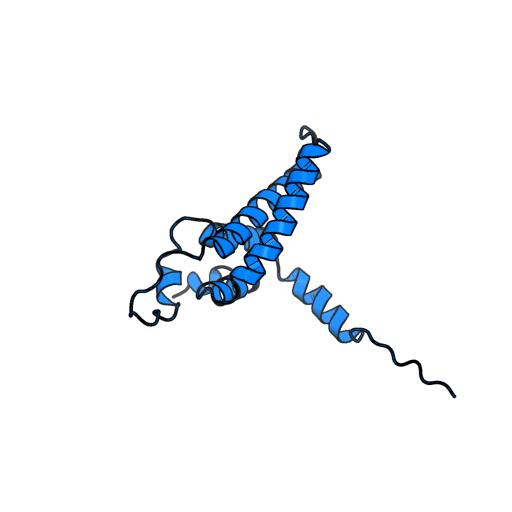 3.179 1.00 78.31 127 THR A O 1
ATOM 977 N N . GLY A 1 128 ? 12.938 -8.958 2.380 1.00 68.25 128 GLY A N 1
ATOM 978 C CA . GLY A 1 128 ? 13.291 -7.676 2.985 1.00 68.25 128 GLY A CA 1
ATOM 979 C C . GLY A 1 128 ? 14.444 -6.974 2.261 1.00 68.25 128 GLY A C 1
ATOM 980 O O . GLY A 1 128 ? 14.926 -7.423 1.216 1.00 68.25 128 GLY A O 1
ATOM 981 N N . ASP A 1 129 ? 14.910 -5.870 2.844 1.00 61.59 129 ASP A N 1
ATOM 982 C CA . ASP A 1 129 ? 16.018 -5.068 2.315 1.00 61.59 129 ASP A CA 1
ATOM 983 C C . ASP A 1 129 ? 17.411 -5.647 2.621 1.00 61.59 129 ASP A C 1
ATOM 985 O O . ASP A 1 129 ? 18.407 -5.104 2.149 1.00 61.59 129 ASP A O 1
ATOM 989 N N . GLY A 1 130 ? 17.498 -6.777 3.335 1.00 60.50 130 GLY A N 1
ATOM 990 C CA . GLY A 1 130 ? 18.746 -7.514 3.585 1.00 60.50 130 GLY A CA 1
ATOM 991 C C . GLY A 1 130 ? 19.486 -7.900 2.298 1.00 60.50 130 GLY A C 1
ATOM 992 O O . GLY A 1 130 ? 20.709 -7.857 2.242 1.00 60.50 130 GLY A O 1
ATOM 993 N N . VAL A 1 131 ? 18.745 -8.147 1.213 1.00 56.34 131 VAL A N 1
ATOM 994 C CA . VAL A 1 131 ? 19.304 -8.379 -0.134 1.00 56.34 131 VAL A CA 1
ATOM 995 C C . VAL A 1 131 ? 20.008 -7.131 -0.697 1.00 56.34 131 VAL A C 1
ATOM 997 O O . VAL A 1 131 ? 20.872 -7.235 -1.563 1.00 56.34 131 VAL A O 1
ATOM 1000 N N . ILE A 1 132 ? 19.658 -5.943 -0.199 1.00 55.38 132 ILE A N 1
ATOM 1001 C CA . ILE A 1 132 ? 20.188 -4.633 -0.611 1.00 55.38 132 ILE A CA 1
ATOM 1002 C C . ILE A 1 132 ? 21.209 -4.087 0.412 1.00 55.38 132 ILE A C 1
ATOM 1004 O O . ILE A 1 132 ? 21.992 -3.183 0.085 1.00 55.38 132 ILE A O 1
ATOM 1008 N N . LYS A 1 133 ? 21.189 -4.582 1.659 1.00 51.78 133 LYS A N 1
ATOM 1009 C CA . LYS A 1 133 ? 22.005 -4.063 2.766 1.00 51.78 133 LYS A CA 1
ATOM 1010 C C . LYS A 1 133 ? 23.463 -4.536 2.750 1.00 51.78 133 LYS A C 1
ATOM 1012 O O . LYS A 1 133 ? 24.298 -3.727 3.131 1.00 51.78 133 LYS A O 1
ATOM 1017 N N . ASP A 1 134 ? 23.788 -5.701 2.183 1.00 41.19 134 ASP A N 1
ATOM 1018 C CA . ASP A 1 134 ? 25.141 -6.285 2.303 1.00 41.19 134 ASP A CA 1
ATOM 1019 C C . ASP A 1 134 ? 25.859 -6.593 0.972 1.00 41.19 134 ASP A C 1
ATOM 1021 O O . ASP A 1 134 ? 26.285 -7.723 0.727 1.00 41.19 134 ASP A O 1
ATOM 1025 N N . ARG A 1 135 ? 26.050 -5.581 0.115 1.00 41.47 135 ARG A N 1
ATOM 1026 C CA . ARG A 1 135 ? 27.131 -5.569 -0.895 1.00 41.47 135 ARG A CA 1
ATOM 1027 C C . ARG A 1 135 ? 27.694 -4.172 -1.111 1.00 41.47 135 ARG A C 1
ATOM 1029 O O . ARG A 1 135 ? 26.882 -3.226 -1.262 1.00 41.47 135 ARG A O 1
#

Organism: Sorangium cellulosum (NCBI:txid56)

pLDDT: mean 82.6, std 16.48, range [37.44, 98.38]

Radius of gyration: 18.67 Å; Cα contacts (8 Å, |Δi|>4): 105; chains: 1; bounding box: 46×56×46 Å

Mean predicted aligned error: 8.87 Å

Secondary structure (DSSP, 8-state):
-------S--HHHHHHHHHHHTT--HHHHHHHHHHHSSSS--HHHHHHSPP-TTSPPPSS--HHHHHHHHHHHHHHHHHHHHHH-TT----HHHHHHHHHHHHHHHHHHHHGGG-TTHHHHHHHHHH-THHHH--

Nearest PDB structures (foldseek):
  4v74-assembly1_AO  TM=4.755E-01  e=5.123E+00  Escherichia coli K-12
  8pop-assembly1_F  TM=3.961E-01  e=7.196E+00  Escherichia phage HK97
  7x0z-assembly1_A  TM=2.941E-01  e=5.123E+00  Homo sapiens
  8pop-assembly1_B  TM=2.344E-01  e=5.421E+00  Escherichia phage HK97

Foldseek 3Di:
DDDDPDPDPPPVVVVVVVVQVVLQDLVLLLVLLVQQLDPFHDPLLLVVFDQPPVNHRDGHWDPLSNLLSVLSNVLVVVVVCVVPPPVDDDDPVNVVVNVVSVVSNVVSLVVSPVTSCVVVSVVCSRVPCPVSPDD

Solvent-accessible surface area (backbone atoms only — not comparable to full-atom values): 7838 Å² total; per-residue (Å²): 140,82,82,81,81,78,89,62,79,52,72,66,57,51,53,50,49,63,55,54,53,67,58,53,44,68,68,48,41,42,56,50,22,59,45,39,44,44,91,48,40,56,71,72,60,46,69,75,46,80,54,43,100,83,67,52,59,68,58,44,59,48,72,36,45,19,44,32,22,43,39,50,45,54,52,52,48,53,47,47,38,71,76,71,36,89,85,64,81,83,48,75,68,58,53,50,50,53,52,51,41,53,56,48,23,56,55,23,50,63,68,26,69,81,36,84,51,45,65,57,53,56,49,32,40,64,64,39,64,64,84,68,69,78,121